Protein AF-A0A7C2K1Q5-F1 (afdb_monomer)

Solvent-accessible surface area (backbone atoms only — not comparable to full-atom values): 6311 Å² total; per-residue (Å²): 136,83,83,78,55,76,62,60,64,59,67,67,55,73,60,79,86,74,79,77,60,41,75,77,49,92,62,73,44,83,38,82,40,36,24,72,67,37,48,52,51,49,43,54,42,33,39,67,8,36,44,37,39,39,36,32,67,68,67,83,34,39,55,66,67,72,70,45,55,56,93,83,44,51,61,71,57,56,52,50,52,50,52,59,51,39,70,75,67,48,46,74,48,47,73,47,66,64,68,69,75,64,73,78,117

pLDDT: mean 80.88, std 21.2, range [31.98, 97.94]

Secondary structure (DSSP, 8-state):
-----HHHHHHTT-----PPPPSPPS-EEEEE--SHHHHHHHHHHHHTT-EEEEEESSSTTTHHHHTS-TTTS-HHHHHHHHHHHHTTT-EEEETTTHHHHSS--

InterPro domains:
  IPR036188 FAD/NAD(P)-binding domain superfamily [G3DSA:3.50.50.60] (23-100)
  IPR036188 FAD/NAD(P)-binding domain superfamily [SSF51905] (25-95)

Mean predicted aligned error: 9.99 Å

Sequence (105 aa):
MRLRSRTEKFVAQRAFYTPSVRKAKEKRVAIIGSGPAGLTAAYFLRVLGYRVTLFEQTFLGGMLKIGIPFYRLPRRVVDKEIEEILKLGIEVELKNAWRIWKTFW

Nearest PDB structures (foldseek):
  8oh5-assembly1_C  TM=8.801E-01  e=6.739E-08  Sporomusa ovata DSM 2662
  5jfc-assembly1_L  TM=9.593E-01  e=2.414E-07  Pyrococcus furiosus
  5jca-assembly1_L  TM=9.590E-01  e=5.779E-07  Pyrococcus furiosus
  4ylf-assembly1_B  TM=8.355E-01  e=9.698E-06  Thermotoga maritima MSB8
  3vtf-assembly1_A-2  TM=4.788E-01  e=7.846E-02  Pyrobaculum islandicum DSM 4184

Foldseek 3Di:
DDPPDPVVVVVVPPPPPQADAPAADPDAEEFEAQAPVRLVVLQVCLSPRHAYEYEYAADHHPCLPVPDDCVRPPVVVSVVVSVSSCVSPHHYDYNCPPVPVVPPD

Radius of gyration: 17.84 Å; Cα contacts (8 Å, |Δi|>4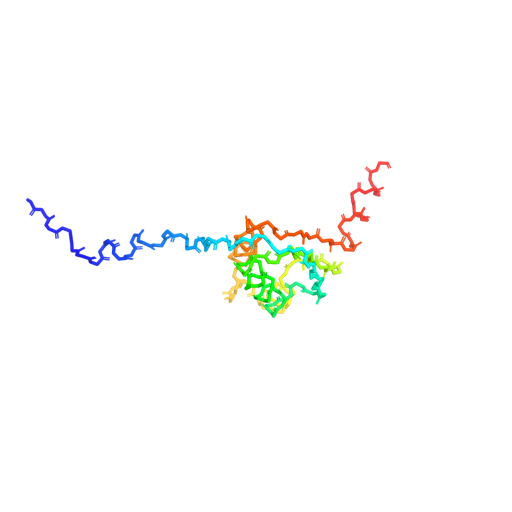): 129; chains: 1; bounding box: 44×49×50 Å

Structure (mmCIF, N/CA/C/O backbone):
data_AF-A0A7C2K1Q5-F1
#
_entry.id   AF-A0A7C2K1Q5-F1
#
loop_
_atom_site.group_PDB
_atom_site.id
_atom_site.type_symbol
_atom_site.label_atom_id
_atom_site.label_alt_id
_atom_site.label_comp_id
_atom_site.label_asym_id
_atom_site.label_entity_id
_atom_site.label_seq_id
_atom_site.pdbx_PDB_ins_code
_atom_site.Cartn_x
_atom_site.Cartn_y
_atom_site.Cartn_z
_atom_site.occupancy
_atom_site.B_iso_or_equiv
_atom_site.auth_seq_id
_atom_site.auth_comp_id
_atom_site.auth_asym_id
_atom_site.auth_atom_id
_atom_site.pdbx_PDB_model_num
ATOM 1 N N . MET A 1 1 ? -31.980 -15.252 -35.876 1.00 38.78 1 MET A N 1
ATOM 2 C CA . MET A 1 1 ? -31.954 -15.371 -34.400 1.00 38.78 1 MET A CA 1
ATOM 3 C C . MET A 1 1 ? -30.608 -15.974 -33.990 1.00 38.78 1 MET A C 1
ATOM 5 O O . MET A 1 1 ? -30.442 -17.182 -34.044 1.00 38.78 1 MET A O 1
ATOM 9 N N . ARG A 1 2 ? -29.585 -15.141 -33.735 1.00 42.16 2 ARG A N 1
ATOM 10 C CA . ARG A 1 2 ? -28.198 -15.592 -33.490 1.00 42.16 2 ARG A CA 1
ATOM 11 C C . ARG A 1 2 ? -28.007 -15.782 -31.984 1.00 42.16 2 ARG A C 1
ATOM 13 O O . ARG A 1 2 ? -27.973 -14.797 -31.251 1.00 42.16 2 ARG A O 1
ATOM 20 N N . LEU A 1 3 ? -27.943 -17.033 -31.531 1.00 47.88 3 LEU A N 1
ATOM 21 C CA . LEU A 1 3 ? -27.665 -17.388 -30.137 1.00 47.88 3 LEU A CA 1
ATOM 22 C C . LEU A 1 3 ? -26.241 -16.936 -29.787 1.00 47.88 3 LEU A C 1
ATOM 24 O O . LEU A 1 3 ? -25.267 -17.627 -30.074 1.00 47.88 3 LEU A O 1
ATOM 28 N N . ARG A 1 4 ? -26.118 -15.739 -29.205 1.00 43.44 4 ARG A N 1
ATOM 29 C CA . ARG A 1 4 ? -24.867 -15.256 -28.617 1.00 43.44 4 ARG A CA 1
ATOM 30 C C . ARG A 1 4 ? -24.490 -16.168 -27.455 1.00 43.44 4 ARG A C 1
ATOM 32 O O . ARG A 1 4 ? -25.203 -16.257 -26.454 1.00 43.44 4 ARG A O 1
ATOM 39 N N . SER A 1 5 ? -23.413 -16.917 -27.662 1.00 47.75 5 SER A N 1
ATOM 40 C CA . SER A 1 5 ? -22.904 -17.951 -26.767 1.00 47.75 5 SER A CA 1
ATOM 41 C C . SER A 1 5 ? -22.629 -17.417 -25.356 1.00 47.75 5 SER A C 1
ATOM 43 O O . SER A 1 5 ? -22.196 -16.280 -25.169 1.00 47.75 5 SER A O 1
ATOM 45 N N . ARG A 1 6 ? -22.859 -18.269 -24.350 1.00 52.16 6 ARG A N 1
ATOM 46 C CA . ARG A 1 6 ? -22.662 -18.028 -22.903 1.00 52.16 6 ARG A CA 1
ATOM 47 C C . ARG A 1 6 ? -21.265 -17.468 -22.560 1.00 52.16 6 ARG A C 1
ATOM 49 O O . ARG A 1 6 ? -21.101 -16.813 -21.537 1.00 52.16 6 ARG A O 1
ATOM 56 N N . THR A 1 7 ? -20.297 -17.673 -23.449 1.00 49.50 7 THR A N 1
ATOM 57 C CA . THR A 1 7 ? -18.921 -17.162 -23.431 1.00 49.50 7 THR A CA 1
ATOM 58 C C . THR A 1 7 ? -18.821 -15.641 -23.577 1.00 49.50 7 THR A C 1
ATOM 60 O O . THR A 1 7 ? -18.025 -15.031 -22.869 1.00 49.50 7 THR A O 1
ATOM 63 N N . GLU A 1 8 ? -19.660 -14.987 -24.389 1.00 47.84 8 GLU A N 1
ATOM 64 C CA . GLU A 1 8 ? -19.642 -13.514 -24.508 1.00 47.84 8 GLU A CA 1
ATOM 65 C C . GLU A 1 8 ? -20.097 -12.840 -23.205 1.00 47.84 8 GLU A C 1
ATOM 67 O O . GLU A 1 8 ? -19.567 -11.799 -22.821 1.00 47.84 8 GLU A O 1
ATOM 72 N N . LYS A 1 9 ? -21.014 -13.481 -22.464 1.00 43.62 9 LYS A N 1
ATOM 73 C CA . LYS A 1 9 ? -21.443 -13.024 -21.131 1.00 43.62 9 LYS A CA 1
ATOM 74 C C . LYS A 1 9 ? -20.359 -13.203 -20.061 1.00 43.62 9 LYS A C 1
ATOM 76 O O . LYS A 1 9 ? -20.357 -12.452 -19.095 1.00 43.62 9 LYS A O 1
ATOM 81 N N . PHE A 1 10 ? -19.437 -14.151 -20.240 1.00 45.41 10 PHE A N 1
ATOM 82 C CA . PHE A 1 10 ? -18.314 -14.376 -19.323 1.00 45.41 10 PHE A CA 1
ATOM 83 C C . PHE A 1 10 ? -17.182 -13.363 -19.550 1.00 45.41 10 PHE A C 1
ATOM 85 O O . PHE A 1 10 ? -16.612 -12.836 -18.601 1.00 45.41 10 PHE A O 1
ATOM 92 N N . VAL A 1 11 ? -16.898 -13.028 -20.812 1.00 51.59 11 VAL A N 1
ATOM 93 C CA . VAL A 1 11 ? -15.858 -12.050 -21.180 1.00 51.59 11 VAL A CA 1
ATOM 94 C C . VAL A 1 11 ? -16.314 -10.607 -20.914 1.00 51.59 11 VAL A C 1
ATOM 96 O O . VAL A 1 11 ? -15.502 -9.768 -20.526 1.00 51.59 11 VAL A O 1
ATOM 99 N N . ALA A 1 12 ? -17.616 -10.322 -21.030 1.00 45.03 12 ALA A N 1
ATOM 100 C CA . ALA A 1 12 ? -18.203 -9.025 -20.676 1.00 45.03 12 ALA A CA 1
ATOM 101 C C . ALA A 1 12 ? -18.311 -8.778 -19.154 1.00 45.03 12 ALA A C 1
ATOM 103 O O . ALA A 1 12 ? -18.532 -7.645 -18.738 1.00 45.03 12 ALA A O 1
ATOM 104 N N . GLN A 1 13 ? -18.104 -9.803 -18.317 1.00 46.56 13 GLN A N 1
ATOM 105 C CA . GLN A 1 13 ? -18.046 -9.694 -16.852 1.00 46.56 13 GLN A CA 1
ATOM 106 C C . GLN A 1 13 ? -16.662 -9.298 -16.316 1.00 46.56 13 GLN A C 1
ATOM 108 O O . GLN A 1 13 ? -16.359 -9.507 -15.147 1.00 46.56 13 GLN A O 1
ATOM 113 N N . ARG A 1 14 ? -15.837 -8.602 -17.104 1.00 46.97 14 ARG A N 1
ATOM 114 C CA . ARG A 1 14 ? -14.774 -7.747 -16.544 1.00 46.97 14 ARG A CA 1
ATOM 115 C C . ARG A 1 14 ? -15.362 -6.460 -15.938 1.00 46.97 14 ARG A C 1
ATOM 117 O O . ARG A 1 14 ? -14.805 -5.376 -16.075 1.00 46.97 14 ARG A O 1
ATOM 124 N N . ALA A 1 15 ? -16.519 -6.574 -15.287 1.00 50.91 15 ALA A N 1
ATOM 125 C CA . ALA A 1 15 ? -16.961 -5.584 -14.328 1.00 50.91 15 ALA A CA 1
ATOM 126 C C . ALA A 1 15 ? -15.966 -5.680 -13.172 1.00 50.91 15 ALA A C 1
ATOM 128 O O . ALA A 1 15 ? -15.882 -6.718 -12.519 1.00 50.91 15 ALA A O 1
ATOM 129 N N . PHE A 1 16 ? -15.141 -4.647 -13.011 1.00 56.25 16 PHE A N 1
ATOM 130 C CA . PHE A 1 16 ? -14.143 -4.552 -11.951 1.00 56.25 16 PHE A CA 1
ATOM 131 C C . PHE A 1 16 ? -14.777 -4.976 -10.622 1.00 56.25 16 PHE A C 1
ATOM 133 O O . PHE A 1 16 ? -15.764 -4.386 -10.181 1.00 56.25 16 PHE A O 1
ATOM 140 N N . TYR A 1 17 ? -14.270 -6.065 -10.038 1.00 65.19 17 TYR A N 1
ATOM 141 C CA . TYR A 1 17 ? -14.744 -6.554 -8.752 1.00 65.19 17 TYR A CA 1
ATOM 142 C C . TYR A 1 17 ? -14.288 -5.560 -7.687 1.00 65.19 17 TYR A C 1
ATOM 144 O O . TYR A 1 17 ? -13.161 -5.625 -7.205 1.00 65.19 17 TYR A O 1
ATOM 152 N N . THR A 1 18 ? -15.158 -4.614 -7.344 1.00 70.56 18 THR A N 1
ATOM 153 C CA . THR A 1 18 ? -14.941 -3.731 -6.201 1.00 70.56 18 THR A CA 1
ATOM 154 C C . THR A 1 18 ? -15.456 -4.456 -4.961 1.00 70.56 18 THR A C 1
ATOM 156 O O . THR A 1 18 ? -16.674 -4.584 -4.798 1.00 70.56 18 THR A O 1
ATOM 159 N N . PRO A 1 19 ? -14.579 -4.973 -4.085 1.00 82.12 19 PRO A N 1
ATOM 160 C CA . PRO A 1 19 ? -15.025 -5.657 -2.881 1.00 82.12 19 PRO A CA 1
ATOM 161 C C . PRO A 1 19 ? -15.808 -4.698 -1.980 1.00 82.12 19 PRO A C 1
ATOM 163 O O . PRO A 1 19 ? -15.428 -3.542 -1.783 1.00 82.12 19 PRO A O 1
ATOM 166 N N . SER A 1 20 ? -16.874 -5.200 -1.359 1.00 87.06 20 SER A N 1
ATOM 167 C CA . SER A 1 20 ? -17.541 -4.461 -0.293 1.00 87.06 20 SER A CA 1
ATOM 168 C C . SER A 1 20 ? -16.625 -4.394 0.92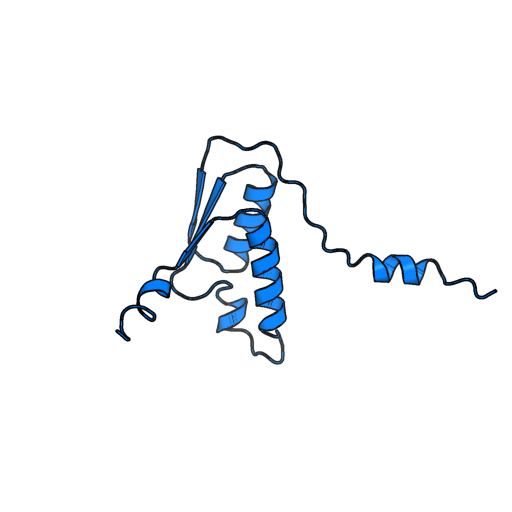9 1.00 87.06 20 SER A C 1
ATOM 170 O O . SER A 1 20 ? -16.245 -5.421 1.501 1.00 87.06 20 SER A O 1
ATOM 172 N N . VAL A 1 21 ? -16.298 -3.182 1.352 1.00 91.56 21 VAL A N 1
ATOM 173 C CA . VAL A 1 21 ? -15.592 -2.920 2.605 1.00 91.56 21 VAL A CA 1
ATOM 174 C C . VAL A 1 21 ? -16.467 -3.356 3.787 1.00 91.56 21 VAL A C 1
ATOM 176 O O . VAL A 1 21 ? -17.614 -2.926 3.910 1.00 91.56 21 VAL A O 1
ATOM 179 N N . ARG A 1 22 ? -15.929 -4.195 4.681 1.00 93.44 22 ARG A N 1
ATOM 180 C CA . ARG A 1 22 ? -16.608 -4.591 5.929 1.00 93.44 22 ARG A CA 1
ATOM 181 C C . ARG A 1 22 ? -16.785 -3.397 6.877 1.00 93.44 22 ARG A C 1
ATOM 183 O O . ARG A 1 22 ? -16.152 -2.357 6.712 1.00 93.44 22 ARG A O 1
ATOM 190 N N . LYS A 1 23 ? -17.612 -3.566 7.918 1.00 94.50 23 LYS A N 1
ATOM 191 C CA . LYS A 1 23 ? -17.847 -2.542 8.952 1.00 94.50 23 LYS A CA 1
ATOM 192 C C . LYS A 1 23 ? -16.527 -1.939 9.448 1.00 94.50 23 LYS A C 1
ATOM 194 O O . LYS A 1 2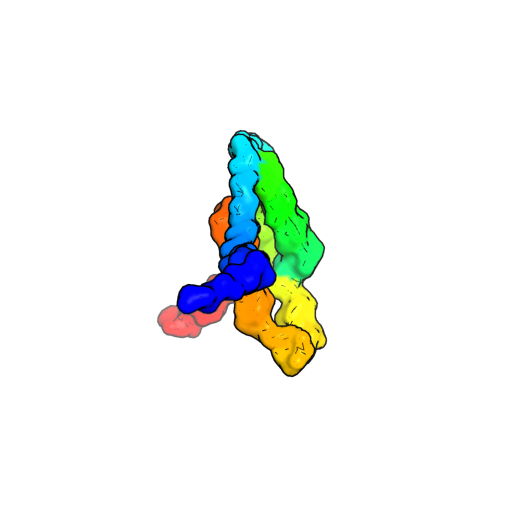3 ? -15.591 -2.671 9.776 1.00 94.50 23 LYS A O 1
ATOM 199 N N . ALA A 1 24 ? -16.482 -0.608 9.499 1.00 93.88 24 ALA A N 1
ATOM 200 C CA . ALA A 1 24 ? -15.297 0.130 9.904 1.00 93.88 24 ALA A CA 1
ATOM 201 C C . ALA A 1 24 ? -14.844 -0.272 11.314 1.00 93.88 24 ALA A C 1
ATOM 203 O O . ALA A 1 24 ? -15.652 -0.373 12.240 1.00 93.88 24 ALA A O 1
ATOM 204 N N . LYS A 1 25 ? -13.538 -0.478 11.465 1.00 94.75 25 LYS A N 1
ATOM 205 C CA . LYS A 1 25 ? -12.863 -0.701 12.743 1.00 94.75 25 LYS A CA 1
ATOM 206 C C . LYS A 1 25 ? -12.304 0.619 13.271 1.00 94.75 25 LYS A C 1
ATOM 208 O O . LYS A 1 25 ? -12.001 1.532 12.505 1.00 94.75 25 LYS A O 1
ATOM 213 N N . GLU A 1 26 ? -12.133 0.699 14.585 1.00 94.31 26 GLU A N 1
ATOM 214 C CA . GLU A 1 26 ? -11.563 1.882 15.248 1.00 94.31 26 GLU A CA 1
ATOM 215 C C . GLU A 1 26 ? -10.043 1.983 15.062 1.00 94.31 26 GLU A C 1
ATOM 217 O O . GLU A 1 26 ? -9.484 3.078 15.001 1.00 94.31 26 GLU A O 1
ATOM 222 N N . LYS A 1 27 ? -9.370 0.833 14.920 1.00 94.88 27 LYS A N 1
ATOM 223 C CA . LYS A 1 27 ? -7.916 0.759 14.742 1.00 94.88 27 LYS A CA 1
ATOM 224 C C . LYS A 1 27 ? -7.498 1.278 13.364 1.00 94.88 27 LYS A C 1
ATOM 226 O O . LYS A 1 27 ? -8.105 0.932 12.345 1.00 94.88 27 LYS A O 1
ATOM 231 N N . ARG A 1 28 ? -6.415 2.055 13.348 1.00 96.56 28 ARG A N 1
ATOM 232 C CA . ARG A 1 28 ? -5.769 2.592 12.144 1.00 96.56 28 ARG A CA 1
ATOM 233 C C . ARG A 1 28 ? -4.488 1.820 11.847 1.00 96.56 28 ARG A C 1
ATOM 235 O O . ARG A 1 28 ? -3.826 1.363 12.777 1.00 96.56 28 ARG A O 1
ATOM 242 N N . VAL A 1 29 ? -4.153 1.674 10.570 1.00 97.94 29 VAL A N 1
ATOM 243 C CA . VAL A 1 29 ? -2.935 0.998 10.112 1.00 97.94 29 VAL A CA 1
ATOM 244 C C . VAL A 1 29 ? -2.159 1.922 9.183 1.00 97.94 29 VAL A C 1
ATOM 246 O O . VAL A 1 29 ? -2.702 2.405 8.192 1.00 97.94 29 VAL A O 1
ATOM 249 N N . ALA A 1 30 ? -0.884 2.130 9.498 1.00 97.50 30 ALA A N 1
ATOM 250 C CA . ALA A 1 30 ? 0.067 2.794 8.620 1.00 97.50 30 ALA A CA 1
ATOM 251 C C . ALA A 1 30 ? 0.855 1.741 7.833 1.00 97.50 30 ALA A C 1
ATOM 253 O O . ALA A 1 30 ? 1.328 0.760 8.409 1.00 97.50 30 ALA A O 1
ATOM 254 N N . ILE A 1 31 ? 1.006 1.946 6.527 1.00 97.62 31 ILE A N 1
ATOM 255 C CA . ILE A 1 31 ? 1.810 1.088 5.652 1.00 97.62 31 ILE A CA 1
ATOM 256 C C . ILE A 1 31 ? 2.901 1.943 5.024 1.00 97.62 31 ILE A C 1
ATOM 258 O O . ILE A 1 31 ? 2.604 2.962 4.407 1.00 97.62 31 ILE A O 1
ATOM 262 N N . ILE A 1 32 ? 4.156 1.520 5.172 1.00 96.38 32 ILE A N 1
ATOM 263 C CA . ILE A 1 32 ? 5.311 2.208 4.594 1.00 96.38 32 ILE A CA 1
ATOM 264 C C . ILE A 1 32 ? 5.698 1.514 3.287 1.00 96.38 32 ILE A C 1
ATOM 266 O O . ILE A 1 32 ? 6.080 0.345 3.285 1.00 96.38 32 ILE A O 1
ATOM 270 N N . GLY A 1 33 ? 5.611 2.251 2.184 1.00 94.94 33 GLY A N 1
ATOM 271 C CA . GLY A 1 33 ? 5.910 1.789 0.835 1.00 94.94 33 GLY A CA 1
ATOM 272 C C . GLY A 1 33 ? 4.664 1.386 0.044 1.00 94.94 33 GLY A C 1
ATOM 273 O O . GLY A 1 33 ? 3.804 0.638 0.502 1.00 94.94 33 GLY A O 1
ATOM 274 N N . SER A 1 34 ? 4.610 1.846 -1.201 1.00 95.56 34 SER A N 1
ATOM 275 C CA . SER A 1 34 ? 3.524 1.627 -2.166 1.00 95.56 34 SER A CA 1
ATOM 276 C C . SER A 1 34 ? 3.861 0.596 -3.248 1.00 95.56 34 SER A C 1
ATOM 278 O O . SER A 1 34 ? 3.278 0.595 -4.332 1.00 95.56 34 SER A O 1
ATOM 280 N N . GLY A 1 35 ? 4.841 -0.268 -2.987 1.00 94.88 35 GLY A N 1
ATOM 281 C CA . GLY A 1 35 ? 5.155 -1.390 -3.865 1.00 94.88 35 GLY A CA 1
ATOM 282 C C . GLY A 1 35 ? 4.029 -2.435 -3.904 1.00 94.88 35 GLY A C 1
ATOM 283 O O . GLY A 1 35 ? 3.013 -2.292 -3.219 1.00 94.88 35 GLY A O 1
ATOM 284 N N . PRO A 1 36 ? 4.219 -3.541 -4.643 1.00 95.56 36 PRO A N 1
ATOM 285 C CA . PRO A 1 36 ? 3.205 -4.590 -4.772 1.00 95.56 36 PRO A CA 1
ATOM 286 C C . PRO A 1 36 ? 2.752 -5.141 -3.412 1.00 95.56 36 PRO A C 1
ATOM 288 O O . PRO A 1 36 ? 1.556 -5.308 -3.182 1.00 95.56 36 PRO A O 1
ATOM 291 N N . ALA A 1 37 ? 3.685 -5.347 -2.478 1.00 96.75 37 ALA A N 1
ATOM 292 C CA . ALA A 1 37 ? 3.368 -5.819 -1.131 1.00 96.75 37 ALA A CA 1
ATOM 293 C C . ALA A 1 37 ? 2.529 -4.807 -0.330 1.00 96.75 37 ALA A C 1
ATOM 295 O O . ALA A 1 37 ? 1.519 -5.182 0.264 1.00 96.75 37 ALA A O 1
ATOM 296 N N . GLY A 1 38 ? 2.911 -3.525 -0.347 1.00 97.06 38 GLY A N 1
ATOM 297 C CA . GLY A 1 38 ? 2.216 -2.470 0.394 1.00 97.06 38 GLY A CA 1
ATOM 298 C C . GLY A 1 38 ? 0.795 -2.232 -0.113 1.00 97.06 38 GLY A C 1
ATOM 299 O O . GLY A 1 38 ? -0.141 -2.193 0.681 1.00 97.06 38 GLY A O 1
ATOM 300 N N . LEU A 1 39 ? 0.613 -2.174 -1.435 1.00 96.81 39 LEU A N 1
ATOM 301 C CA . LEU A 1 39 ? -0.706 -2.037 -2.063 1.00 96.81 39 LEU A CA 1
ATOM 302 C C . LEU A 1 39 ? -1.607 -3.245 -1.781 1.00 96.81 39 LEU A C 1
ATOM 304 O O . LEU A 1 39 ? -2.779 -3.074 -1.452 1.00 96.81 39 LEU A O 1
ATOM 308 N N . THR A 1 40 ? -1.052 -4.460 -1.834 1.00 96.88 40 THR A N 1
ATOM 309 C CA . THR A 1 40 ? -1.794 -5.692 -1.524 1.00 96.88 40 THR A CA 1
ATOM 310 C C . THR A 1 40 ? -2.238 -5.720 -0.062 1.00 96.88 40 THR A C 1
ATOM 312 O O . THR A 1 40 ? -3.400 -5.999 0.237 1.00 96.88 40 THR A O 1
ATOM 315 N N . ALA A 1 41 ? -1.339 -5.382 0.866 1.00 97.75 41 ALA A N 1
ATOM 316 C CA . ALA A 1 41 ? -1.671 -5.289 2.284 1.00 97.75 41 ALA A CA 1
ATOM 317 C C . ALA A 1 41 ? -2.745 -4.219 2.539 1.00 97.75 41 ALA A C 1
ATOM 319 O O . ALA A 1 41 ? -3.713 -4.478 3.258 1.00 97.75 41 ALA A O 1
ATOM 320 N N . ALA A 1 42 ? -2.614 -3.048 1.908 1.00 97.44 42 ALA A N 1
ATOM 321 C CA . ALA A 1 42 ? -3.569 -1.955 2.027 1.00 97.44 42 ALA A CA 1
ATOM 322 C C . ALA A 1 42 ? -4.964 -2.365 1.541 1.00 97.44 42 ALA A C 1
ATOM 324 O O . ALA A 1 42 ? -5.945 -2.146 2.251 1.00 97.44 42 ALA A O 1
ATOM 3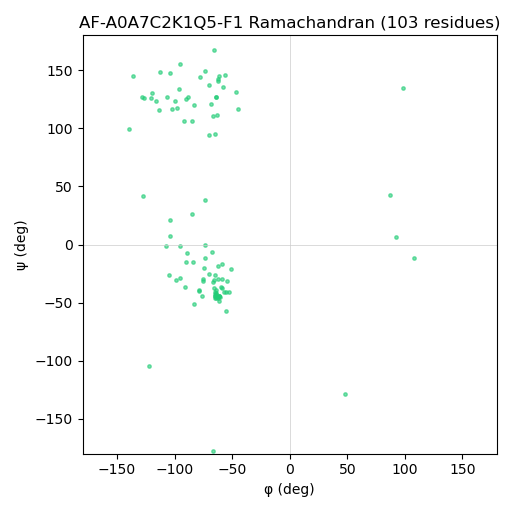25 N N . TYR A 1 43 ? -5.040 -3.034 0.387 1.00 96.69 43 TYR A N 1
ATOM 326 C CA . TYR A 1 43 ? -6.274 -3.583 -0.167 1.00 96.69 43 TYR A CA 1
ATOM 327 C C . TYR A 1 43 ? -6.972 -4.519 0.827 1.00 96.69 43 TYR A C 1
ATOM 329 O O . TYR A 1 43 ? -8.112 -4.266 1.222 1.00 96.69 43 TYR A O 1
ATOM 337 N N . PHE A 1 44 ? -6.292 -5.569 1.300 1.00 96.94 44 PHE A N 1
ATOM 338 C CA . PHE A 1 44 ? -6.924 -6.554 2.182 1.00 96.94 44 PHE A CA 1
ATOM 339 C C . PHE A 1 44 ? -7.335 -5.955 3.528 1.00 96.94 44 PHE A C 1
ATOM 341 O O . PHE A 1 44 ? -8.440 -6.211 4.008 1.00 96.94 44 PHE A O 1
ATOM 348 N N . LEU A 1 45 ? -6.489 -5.120 4.132 1.00 97.00 45 LEU A N 1
ATOM 349 C CA . LEU A 1 45 ? -6.821 -4.453 5.390 1.00 97.00 45 LEU A CA 1
ATOM 350 C C . LEU A 1 45 ? -8.010 -3.506 5.226 1.00 97.00 45 LEU A C 1
ATOM 352 O O . LEU A 1 45 ? -8.899 -3.480 6.084 1.00 97.00 45 LEU A O 1
ATOM 356 N N . ARG A 1 46 ? -8.081 -2.785 4.105 1.00 96.56 46 ARG A N 1
ATOM 357 C CA . ARG A 1 46 ? -9.210 -1.906 3.811 1.00 96.56 46 ARG A CA 1
ATOM 358 C C . ARG A 1 46 ? -10.503 -2.695 3.627 1.00 96.56 46 ARG A C 1
ATOM 360 O O . ARG A 1 46 ? -11.509 -2.335 4.237 1.00 96.56 46 ARG A O 1
ATOM 367 N N . VAL A 1 47 ? -10.468 -3.804 2.884 1.00 95.62 47 VAL A N 1
ATOM 368 C CA . VAL A 1 47 ? -11.607 -4.730 2.723 1.00 95.62 47 VAL A CA 1
ATOM 369 C C . VAL A 1 47 ? -12.071 -5.288 4.072 1.00 95.62 47 VAL A C 1
ATOM 371 O O . VAL A 1 47 ? -13.271 -5.399 4.320 1.00 95.62 47 VAL A O 1
ATOM 374 N N . LEU A 1 48 ? -11.145 -5.570 4.991 1.00 96.31 48 LEU A N 1
ATOM 375 C CA . LEU A 1 48 ? -11.446 -6.022 6.354 1.00 96.31 48 LEU A CA 1
ATOM 376 C C . LEU A 1 48 ? -11.991 -4.920 7.285 1.00 96.31 48 LEU A C 1
ATOM 378 O O . LEU A 1 48 ? -12.292 -5.216 8.447 1.00 96.31 48 LEU A O 1
ATOM 382 N N . GLY A 1 49 ? -12.135 -3.685 6.796 1.00 96.69 49 GLY A N 1
ATOM 383 C CA . GLY A 1 49 ? -12.730 -2.559 7.517 1.00 96.69 49 GLY A CA 1
ATOM 384 C C . GLY A 1 49 ? -11.734 -1.690 8.288 1.00 96.69 49 GLY A C 1
ATOM 385 O O . GLY A 1 49 ? -12.161 -0.796 9.016 1.00 96.69 49 GLY A O 1
ATOM 386 N N . TYR A 1 50 ? -10.422 -1.914 8.165 1.00 97.81 50 TYR A N 1
ATOM 387 C CA . TYR A 1 50 ? -9.429 -1.034 8.789 1.00 97.81 50 TYR A CA 1
ATOM 388 C C . TYR A 1 50 ? -9.327 0.301 8.047 1.00 97.81 50 TYR A C 1
ATOM 390 O O . TYR A 1 50 ? -9.507 0.365 6.828 1.00 97.81 50 TYR A O 1
ATOM 398 N N . ARG A 1 51 ? -9.007 1.364 8.791 1.00 97.25 51 ARG A N 1
ATOM 399 C CA . ARG A 1 51 ? -8.591 2.650 8.217 1.00 97.25 51 ARG A CA 1
ATOM 400 C C . ARG A 1 51 ? -7.104 2.565 7.908 1.00 97.25 51 ARG A C 1
ATOM 402 O O . ARG A 1 51 ? -6.320 2.295 8.817 1.00 97.25 51 ARG A O 1
ATOM 409 N N . VAL A 1 52 ? -6.743 2.737 6.643 1.00 97.88 52 VAL A N 1
ATOM 410 C CA . VAL A 1 52 ? -5.375 2.527 6.163 1.00 97.88 52 VAL A CA 1
ATOM 411 C C . VAL A 1 52 ? -4.836 3.828 5.589 1.00 97.88 52 VAL A C 1
ATOM 413 O O . VAL A 1 52 ? -5.487 4.426 4.732 1.00 97.88 52 VAL A O 1
ATOM 416 N N . THR A 1 53 ? -3.637 4.202 6.027 1.00 97.31 53 THR A N 1
ATOM 417 C CA . THR A 1 53 ? -2.853 5.300 5.457 1.00 97.31 53 THR A CA 1
ATOM 418 C C . THR A 1 53 ? -1.564 4.723 4.874 1.00 97.31 53 THR A C 1
ATOM 420 O O . THR A 1 53 ? -0.807 4.029 5.559 1.00 97.31 53 THR A O 1
ATOM 423 N N . LEU A 1 54 ? -1.339 4.966 3.588 1.00 96.50 54 LEU A N 1
ATOM 424 C CA . LEU A 1 54 ? -0.183 4.507 2.832 1.00 96.50 54 LEU A CA 1
ATOM 425 C C . LEU A 1 54 ? 0.831 5.650 2.719 1.00 96.50 54 LEU A C 1
ATOM 427 O O . LEU A 1 54 ? 0.508 6.714 2.200 1.00 96.50 54 LEU A O 1
ATOM 431 N N . PHE A 1 55 ? 2.060 5.421 3.162 1.00 95.62 55 PHE A N 1
ATOM 432 C CA . PHE A 1 55 ? 3.145 6.396 3.103 1.00 95.62 55 PHE A CA 1
ATOM 433 C C . PHE A 1 55 ? 4.142 5.993 2.025 1.00 95.62 55 PHE A C 1
ATOM 435 O O . PHE A 1 55 ? 4.661 4.877 2.037 1.00 95.62 55 PHE A O 1
ATOM 442 N N . GLU A 1 56 ? 4.452 6.900 1.107 1.00 93.44 56 GLU A N 1
ATOM 443 C CA . GLU A 1 56 ? 5.410 6.658 0.029 1.00 93.44 56 GLU A CA 1
ATOM 444 C C . GLU A 1 56 ? 6.347 7.858 -0.151 1.00 93.44 56 GLU A C 1
ATOM 446 O O . GLU A 1 56 ? 5.973 9.017 0.035 1.00 93.44 56 GLU A O 1
ATOM 451 N N . GLN A 1 57 ? 7.604 7.588 -0.502 1.00 89.50 57 GLN A N 1
ATOM 452 C CA . GLN A 1 57 ? 8.610 8.631 -0.659 1.00 89.50 57 GLN A CA 1
ATOM 453 C C . GLN A 1 57 ? 8.469 9.361 -1.996 1.00 89.50 57 GLN A C 1
ATOM 455 O O . GLN A 1 57 ? 8.668 10.576 -2.055 1.00 89.50 57 GLN A O 1
ATOM 460 N N . THR A 1 58 ? 8.168 8.628 -3.068 1.00 85.56 58 THR A N 1
ATOM 461 C CA . THR A 1 58 ? 8.144 9.163 -4.436 1.00 85.56 58 THR A CA 1
ATOM 462 C C . THR A 1 58 ? 6.778 8.972 -5.092 1.00 85.56 58 THR A C 1
ATOM 464 O O . THR A 1 58 ? 5.847 9.711 -4.782 1.00 85.56 58 THR A O 1
ATOM 467 N N . PHE A 1 59 ? 6.649 8.010 -6.002 1.00 88.31 59 PHE A N 1
ATOM 468 C CA . PHE A 1 59 ? 5.429 7.695 -6.729 1.00 88.31 59 PHE A CA 1
ATOM 469 C C . PHE A 1 59 ? 4.890 6.325 -6.334 1.00 88.31 59 PHE A C 1
ATOM 471 O O . PHE A 1 59 ? 5.645 5.397 -6.045 1.00 88.31 59 PHE A O 1
ATOM 478 N N . LEU A 1 60 ? 3.564 6.202 -6.381 1.00 91.81 60 LEU A N 1
ATOM 479 C CA . LEU A 1 60 ? 2.880 4.956 -6.063 1.00 91.81 60 LEU A CA 1
ATOM 480 C C . LEU A 1 60 ? 3.262 3.834 -7.026 1.00 91.81 60 LEU A C 1
ATOM 482 O O . LEU A 1 60 ? 3.385 4.088 -8.220 1.00 91.81 60 LEU A O 1
ATOM 486 N N . GLY A 1 61 ? 3.402 2.605 -6.531 1.00 91.31 61 GLY A N 1
ATOM 487 C CA . GLY A 1 61 ? 3.665 1.405 -7.334 1.0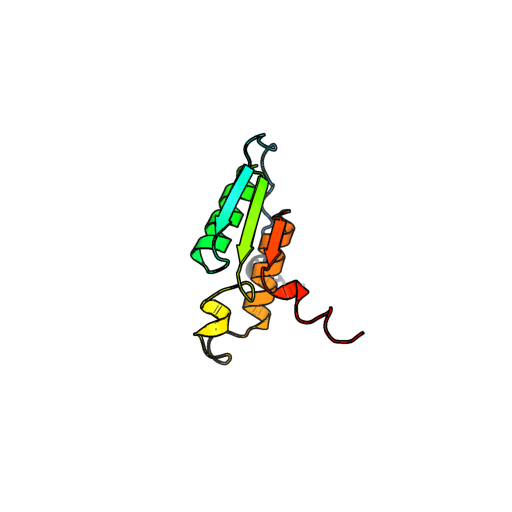0 91.31 61 GLY A CA 1
ATOM 488 C C . GLY A 1 61 ? 5.082 0.843 -7.199 1.00 91.31 61 GLY A C 1
ATOM 489 O O . GLY A 1 61 ? 5.336 -0.281 -7.637 1.00 91.31 61 GLY A O 1
ATOM 490 N N . GLY A 1 62 ? 6.012 1.581 -6.583 1.00 91.62 62 GLY A N 1
ATOM 491 C CA . GLY A 1 62 ? 7.385 1.126 -6.335 1.00 91.62 62 GLY A CA 1
ATOM 492 C C . GLY A 1 62 ? 8.057 0.514 -7.574 1.00 91.62 62 GLY A C 1
ATOM 493 O O . GLY A 1 62 ? 8.035 1.087 -8.667 1.00 91.62 62 GLY A O 1
ATOM 494 N N . MET A 1 63 ? 8.622 -0.692 -7.432 1.00 90.25 63 MET A N 1
ATOM 495 C CA . MET A 1 63 ? 9.334 -1.369 -8.527 1.00 90.25 63 MET A CA 1
ATOM 496 C C . MET A 1 63 ? 8.475 -1.710 -9.749 1.00 90.25 63 MET A C 1
ATOM 498 O O . MET A 1 63 ? 9.037 -1.861 -10.834 1.00 90.25 63 MET A O 1
ATOM 502 N 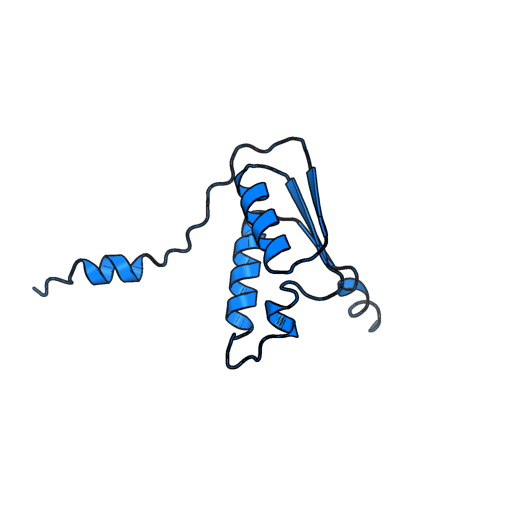N . LEU A 1 64 ? 7.141 -1.745 -9.628 1.00 89.81 64 LEU A N 1
ATOM 503 C CA . LEU A 1 64 ? 6.255 -1.930 -10.785 1.00 89.81 64 LEU A CA 1
ATOM 504 C C . LEU A 1 64 ? 6.392 -0.785 -11.796 1.00 89.81 64 LEU A C 1
ATOM 506 O O . LEU A 1 64 ? 6.219 -0.998 -12.992 1.00 89.81 64 LEU A O 1
ATOM 510 N N . LYS A 1 65 ? 6.729 0.422 -11.327 1.00 86.69 65 LYS A N 1
ATOM 511 C CA . LYS A 1 65 ? 6.921 1.607 -12.175 1.00 86.69 65 LYS A CA 1
ATOM 512 C C . LYS A 1 65 ? 8.388 1.987 -12.373 1.00 86.69 65 LYS A C 1
ATOM 514 O O . LYS A 1 65 ? 8.697 2.613 -13.386 1.00 86.69 65 LYS A O 1
ATOM 519 N N . ILE A 1 66 ? 9.270 1.635 -11.429 1.00 86.94 66 ILE A N 1
ATOM 520 C CA . ILE A 1 66 ? 10.710 1.945 -11.501 1.00 86.94 66 ILE A CA 1
ATOM 521 C C . ILE A 1 66 ? 11.463 0.915 -12.349 1.00 86.94 66 ILE A C 1
ATOM 523 O O . ILE A 1 66 ? 12.227 1.291 -13.231 1.00 86.94 66 ILE A O 1
ATOM 527 N N . GLY A 1 67 ? 11.286 -0.377 -12.058 1.00 87.00 67 GLY A N 1
ATOM 528 C CA . GLY A 1 67 ? 12.193 -1.422 -12.538 1.00 87.00 67 GLY A CA 1
ATOM 529 C C . GLY A 1 67 ? 11.741 -2.123 -13.817 1.00 87.00 67 GLY A C 1
ATOM 530 O O . GLY A 1 67 ? 12.576 -2.594 -14.586 1.00 87.00 67 GLY A O 1
ATOM 531 N N . ILE A 1 68 ? 10.430 -2.210 -14.062 1.00 89.44 68 ILE A N 1
ATOM 532 C CA . ILE A 1 68 ? 9.893 -2.972 -15.196 1.00 89.44 68 ILE A CA 1
ATOM 533 C C . ILE A 1 68 ? 9.780 -2.065 -16.433 1.00 89.44 68 ILE A C 1
ATOM 535 O O . ILE A 1 68 ? 9.120 -1.025 -16.374 1.00 89.44 68 ILE A O 1
ATOM 539 N N . PRO A 1 69 ? 10.379 -2.439 -17.579 1.00 90.50 69 PRO A N 1
ATOM 540 C CA . PRO A 1 69 ? 10.268 -1.649 -18.800 1.00 90.50 69 PRO A CA 1
ATOM 541 C C . PRO A 1 69 ? 8.823 -1.517 -19.299 1.00 90.50 69 PRO A C 1
ATOM 543 O O . PRO A 1 69 ? 8.047 -2.473 -19.250 1.00 90.50 69 PRO A O 1
ATOM 546 N N . PHE A 1 70 ? 8.485 -0.359 -19.873 1.00 88.06 70 PHE A N 1
ATOM 547 C CA . PHE A 1 70 ? 7.117 -0.010 -20.290 1.00 88.06 70 PHE A CA 1
ATOM 548 C C . PHE A 1 70 ? 6.496 -0.976 -21.313 1.00 88.06 70 PHE A C 1
ATOM 550 O O . PHE A 1 70 ? 5.280 -1.148 -21.333 1.00 88.06 70 PHE A O 1
ATOM 557 N N . TYR A 1 71 ? 7.318 -1.608 -22.156 1.00 90.00 71 TYR A N 1
ATOM 558 C CA . TYR A 1 71 ? 6.861 -2.586 -23.145 1.00 90.00 71 TYR A CA 1
ATOM 559 C C . TYR A 1 71 ? 6.486 -3.936 -22.513 1.00 90.00 71 TYR A C 1
ATOM 561 O O . TYR A 1 71 ? 5.735 -4.696 -23.115 1.00 90.00 71 TYR A O 1
ATOM 569 N N . ARG A 1 72 ? 6.981 -4.235 -21.300 1.00 93.62 72 ARG A N 1
ATOM 570 C CA . ARG A 1 72 ? 6.582 -5.412 -20.507 1.00 93.62 72 ARG A CA 1
ATOM 571 C C . ARG A 1 72 ? 5.416 -5.108 -19.580 1.00 93.62 72 ARG A C 1
ATOM 573 O O . ARG A 1 72 ? 4.559 -5.961 -19.388 1.00 93.62 72 ARG A O 1
ATOM 580 N N . LEU A 1 73 ? 5.385 -3.902 -19.016 1.00 91.88 73 LEU A N 1
ATOM 581 C CA . LEU A 1 73 ? 4.324 -3.468 -18.118 1.00 91.88 73 LEU A CA 1
ATOM 582 C C . LEU A 1 73 ? 3.952 -2.007 -18.408 1.00 91.88 73 LEU A C 1
ATOM 584 O O . LEU A 1 73 ? 4.649 -1.086 -17.969 1.00 91.88 73 LEU A O 1
ATOM 588 N N . PRO A 1 74 ? 2.861 -1.764 -19.156 1.00 92.81 74 PRO A N 1
ATOM 589 C CA . PRO A 1 74 ? 2.439 -0.409 -19.478 1.00 92.81 74 PRO A CA 1
ATOM 590 C C . PRO A 1 74 ? 2.041 0.360 -18.215 1.00 92.81 74 PRO A C 1
ATOM 592 O O . PRO A 1 74 ? 1.158 -0.074 -17.475 1.00 92.81 74 PRO A O 1
ATOM 595 N N . ARG A 1 75 ? 2.628 1.547 -18.007 1.00 89.44 75 ARG A N 1
ATOM 596 C CA . ARG A 1 75 ? 2.398 2.381 -16.806 1.00 89.44 75 ARG A CA 1
ATOM 597 C C . ARG A 1 75 ? 0.919 2.651 -16.539 1.00 89.44 75 ARG A C 1
ATOM 599 O O . ARG A 1 75 ? 0.471 2.474 -15.418 1.00 89.44 75 ARG A O 1
ATOM 606 N N . ARG A 1 76 ? 0.150 2.924 -17.600 1.00 90.75 76 ARG A N 1
ATOM 607 C CA . ARG A 1 76 ? -1.306 3.139 -17.540 1.00 90.75 76 ARG A CA 1
ATOM 608 C C . ARG A 1 76 ? -2.085 2.004 -16.867 1.00 90.75 76 ARG A C 1
ATOM 610 O O . ARG A 1 76 ? -3.132 2.253 -16.288 1.00 90.75 76 ARG A O 1
ATOM 617 N N . VAL A 1 77 ? -1.612 0.760 -16.984 1.00 91.56 77 VAL A N 1
ATOM 618 C CA . VAL A 1 77 ? -2.273 -0.401 -16.370 1.00 91.56 77 VAL A CA 1
ATOM 619 C C . VAL A 1 77 ? -1.985 -0.415 -14.874 1.00 91.56 77 VAL A C 1
ATOM 621 O O . VAL A 1 77 ? -2.904 -0.589 -14.086 1.00 91.56 77 VAL A O 1
ATOM 624 N N . VAL A 1 78 ? -0.731 -0.161 -14.491 1.00 92.06 78 VAL A N 1
ATOM 625 C CA . VAL A 1 78 ? -0.331 -0.054 -13.081 1.00 92.06 78 VAL A CA 1
ATOM 626 C C . VAL A 1 78 ? -1.049 1.110 -12.401 1.00 92.06 78 VAL A C 1
ATOM 628 O O . VAL A 1 78 ? -1.583 0.941 -11.313 1.00 92.06 78 VAL A O 1
ATOM 631 N N . ASP A 1 79 ? -1.099 2.271 -13.054 1.00 92.75 79 ASP A N 1
ATOM 632 C CA . ASP A 1 79 ? -1.766 3.462 -12.525 1.00 92.75 79 ASP A CA 1
ATOM 633 C C . ASP A 1 79 ? -3.261 3.212 -12.310 1.00 92.75 79 ASP A C 1
ATOM 635 O O . ASP A 1 79 ? -3.781 3.501 -11.235 1.00 92.75 79 ASP A O 1
ATOM 639 N N . LYS A 1 80 ? -3.928 2.572 -13.278 1.00 92.56 80 LYS A N 1
ATOM 640 C CA . LYS A 1 80 ? -5.337 2.195 -13.152 1.00 92.56 80 LYS A CA 1
ATOM 641 C C . LYS A 1 80 ? -5.587 1.228 -11.988 1.00 92.56 80 LYS A C 1
ATOM 643 O O . LYS A 1 80 ? -6.535 1.427 -11.236 1.00 92.56 80 LYS A O 1
ATOM 648 N N . GLU A 1 81 ? -4.741 0.213 -11.820 1.00 91.69 81 GLU A N 1
ATOM 649 C CA . GLU A 1 81 ? -4.868 -0.749 -10.717 1.00 91.69 81 GLU A CA 1
ATOM 650 C C . GLU A 1 81 ? -4.678 -0.065 -9.354 1.00 91.69 81 GLU A C 1
ATOM 652 O O . GLU A 1 81 ? -5.436 -0.293 -8.412 1.00 91.69 81 GLU A O 1
ATOM 657 N N . ILE A 1 82 ? -3.691 0.832 -9.253 1.00 94.38 82 ILE A N 1
ATOM 658 C CA . ILE A 1 82 ? -3.459 1.628 -8.045 1.00 94.38 82 ILE A CA 1
ATOM 659 C C . ILE A 1 82 ? -4.685 2.496 -7.746 1.00 94.38 82 ILE A C 1
ATOM 661 O O . ILE A 1 82 ? -5.165 2.491 -6.616 1.00 94.38 82 ILE A O 1
ATOM 665 N N . GLU A 1 83 ? -5.221 3.211 -8.736 1.00 93.50 83 GLU A N 1
ATOM 666 C CA . GLU A 1 83 ? -6.425 4.032 -8.572 1.00 93.50 83 GLU A CA 1
ATOM 667 C C . GLU A 1 83 ? -7.624 3.216 -8.078 1.00 93.50 83 GLU A C 1
ATOM 669 O O . GLU A 1 83 ? -8.374 3.676 -7.217 1.00 93.50 83 GLU A O 1
ATOM 674 N N . GLU A 1 84 ? -7.815 2.003 -8.592 1.00 91.75 84 GLU A N 1
ATOM 675 C CA . GLU A 1 84 ? -8.890 1.107 -8.162 1.00 91.75 84 GLU A CA 1
ATOM 676 C C . GLU A 1 84 ? -8.729 0.656 -6.709 1.00 91.75 84 GLU A C 1
ATOM 678 O O . GLU A 1 84 ? -9.700 0.683 -5.950 1.00 91.75 84 GLU A O 1
ATOM 683 N N . ILE A 1 85 ? -7.504 0.345 -6.280 1.00 93.31 85 ILE A N 1
ATOM 684 C CA . ILE A 1 85 ? -7.207 0.050 -4.874 1.00 93.31 85 ILE A CA 1
ATOM 685 C C . ILE A 1 85 ? -7.503 1.274 -3.996 1.00 93.31 85 ILE A C 1
ATOM 687 O O . ILE A 1 85 ? -8.167 1.152 -2.964 1.00 93.31 85 ILE A O 1
ATOM 691 N N . LEU A 1 86 ? -7.072 2.471 -4.406 1.00 93.56 86 LEU A N 1
ATOM 692 C CA . LEU A 1 86 ? -7.274 3.700 -3.633 1.00 93.56 86 LEU A CA 1
ATOM 693 C C . LEU A 1 86 ? -8.747 4.109 -3.514 1.00 93.56 86 LEU A C 1
ATOM 695 O O . LEU A 1 86 ? -9.143 4.639 -2.473 1.00 93.56 86 LEU A O 1
ATOM 699 N N . LYS A 1 87 ? -9.58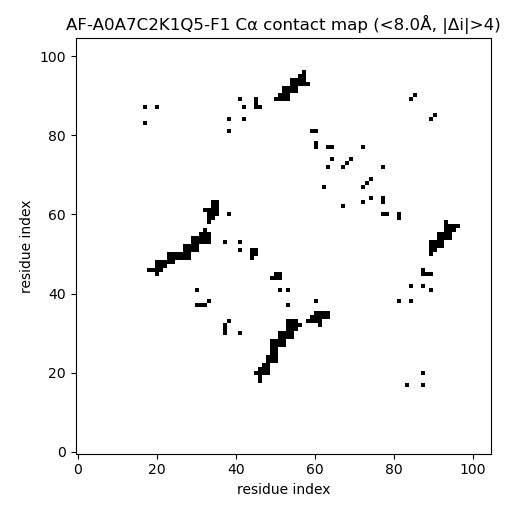5 3.795 -4.514 1.00 93.94 87 LYS A N 1
ATOM 700 C CA . LYS A 1 87 ? -11.046 4.014 -4.472 1.00 93.9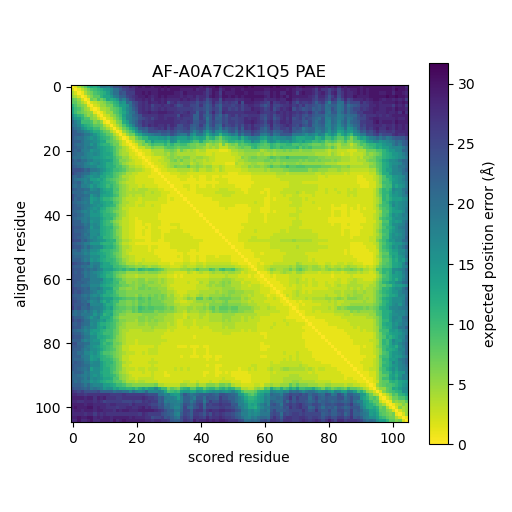4 87 LYS A CA 1
ATOM 701 C C . LYS A 1 87 ? -11.742 3.290 -3.322 1.00 93.94 87 LYS A C 1
ATOM 703 O O . LYS A 1 87 ? -12.850 3.672 -2.956 1.00 93.94 87 LYS A O 1
ATOM 708 N N . LEU A 1 88 ? -11.097 2.306 -2.693 1.00 92.62 88 LEU A N 1
ATOM 709 C CA . LEU A 1 88 ? -11.602 1.705 -1.459 1.00 92.62 88 LEU A CA 1
ATOM 710 C C . LEU A 1 88 ? -11.575 2.683 -0.269 1.00 92.62 88 LEU A C 1
ATOM 712 O O . LEU A 1 88 ? -12.110 2.361 0.790 1.00 92.62 88 LEU A O 1
ATOM 716 N N . GLY A 1 89 ? -10.996 3.877 -0.413 1.00 92.94 89 GLY A N 1
ATOM 717 C CA . GLY A 1 89 ? -10.861 4.881 0.641 1.00 92.94 89 GLY A CA 1
ATOM 718 C C . GLY A 1 89 ? -9.599 4.663 1.469 1.00 92.94 89 GLY A C 1
ATOM 719 O O . GLY A 1 89 ? -9.666 4.674 2.696 1.00 92.94 89 GLY A O 1
ATOM 720 N N . ILE A 1 90 ? -8.487 4.356 0.799 1.00 95.81 90 ILE A N 1
ATOM 721 C CA . ILE A 1 90 ? -7.151 4.305 1.402 1.00 95.81 90 ILE A CA 1
ATOM 722 C C . ILE A 1 90 ? -6.559 5.710 1.298 1.00 95.81 90 ILE A C 1
ATOM 724 O O . ILE A 1 90 ? -6.522 6.286 0.211 1.00 95.81 90 ILE A O 1
ATOM 728 N N . GLU A 1 91 ? -6.109 6.261 2.419 1.00 95.31 91 GLU A N 1
ATOM 729 C CA . GLU A 1 91 ? -5.435 7.560 2.445 1.00 95.31 91 GLU A CA 1
ATOM 730 C C . GLU A 1 91 ? -3.987 7.395 1.980 1.00 95.31 91 GLU A C 1
ATOM 732 O O . GLU A 1 91 ? -3.350 6.381 2.270 1.00 95.31 91 GLU A O 1
ATOM 737 N N . VAL A 1 92 ? -3.454 8.383 1.261 1.00 95.06 92 VAL A N 1
ATOM 738 C CA . VAL A 1 92 ? -2.080 8.341 0.748 1.00 95.06 92 VAL A CA 1
ATOM 739 C C . VAL A 1 92 ? -1.340 9.606 1.143 1.00 95.06 92 VAL A C 1
ATOM 741 O O . VAL A 1 92 ? -1.768 10.711 0.817 1.00 95.06 92 VAL A O 1
ATOM 744 N N . GLU A 1 93 ? -0.177 9.426 1.758 1.00 93.38 93 GLU A N 1
ATOM 745 C CA . GLU A 1 93 ? 0.776 10.489 2.036 1.00 93.38 93 GLU A CA 1
ATOM 746 C C . GLU A 1 93 ? 2.054 10.287 1.221 1.00 93.38 93 GLU A C 1
ATOM 748 O O . GLU A 1 93 ? 2.800 9.319 1.393 1.00 93.38 93 GLU A O 1
ATOM 753 N N . LEU A 1 94 ? 2.315 11.231 0.317 1.00 89.31 94 LEU A N 1
ATOM 754 C CA . LEU A 1 94 ? 3.524 11.260 -0.499 1.00 89.31 94 LEU A CA 1
ATOM 755 C C . LEU A 1 94 ? 4.502 12.289 0.071 1.00 89.31 94 LEU A C 1
ATOM 757 O O . LEU A 1 94 ? 4.230 13.490 0.028 1.00 89.31 94 LEU A O 1
ATOM 761 N N . LYS A 1 95 ? 5.677 11.844 0.534 1.00 78.88 95 LYS A N 1
ATOM 762 C CA . LYS A 1 95 ? 6.681 12.727 1.160 1.00 78.88 95 LYS A CA 1
ATOM 763 C C . LYS A 1 95 ? 7.154 13.846 0.226 1.00 78.88 95 LYS A C 1
ATOM 765 O O . LYS A 1 95 ? 7.390 14.962 0.675 1.00 78.88 95 LYS A O 1
ATOM 770 N N . ASN A 1 96 ? 7.286 13.562 -1.071 1.00 61.91 96 ASN A N 1
ATOM 771 C CA . ASN A 1 96 ? 7.837 14.510 -2.045 1.00 61.91 96 ASN A CA 1
ATOM 772 C C . ASN A 1 96 ? 6.806 15.129 -3.003 1.00 61.91 96 ASN A C 1
ATOM 774 O O . ASN A 1 96 ? 7.188 15.981 -3.804 1.00 61.91 96 ASN A O 1
ATOM 778 N N . ALA A 1 97 ? 5.515 14.778 -2.925 1.00 53.25 97 ALA A N 1
ATOM 779 C CA . ALA A 1 97 ? 4.515 15.361 -3.832 1.00 53.25 97 ALA A CA 1
ATOM 780 C C . ALA A 1 97 ? 4.337 16.877 -3.626 1.00 53.25 97 ALA A C 1
ATOM 782 O O . ALA A 1 97 ? 4.015 17.594 -4.566 1.00 53.25 97 ALA A O 1
ATOM 783 N N . TRP A 1 98 ? 4.625 17.387 -2.424 1.00 39.25 98 TRP A N 1
ATOM 784 C CA . TRP A 1 98 ? 4.471 18.803 -2.076 1.00 39.25 98 TRP A CA 1
ATOM 785 C C . TRP A 1 98 ? 5.6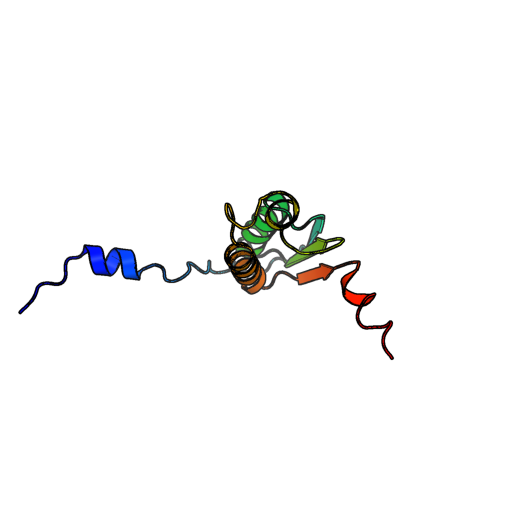48 19.705 -2.475 1.00 39.25 98 TRP A C 1
ATOM 787 O O . TRP A 1 98 ? 5.490 20.924 -2.500 1.00 39.25 98 TRP A O 1
ATOM 797 N N . ARG A 1 99 ? 6.824 19.152 -2.811 1.00 36.16 99 ARG A N 1
ATOM 798 C CA . ARG A 1 99 ? 8.031 19.967 -3.062 1.00 36.16 99 ARG A CA 1
ATOM 799 C C . ARG A 1 99 ? 8.192 20.426 -4.513 1.00 36.16 99 ARG A C 1
ATOM 801 O O . ARG A 1 99 ? 9.077 21.217 -4.790 1.00 36.16 99 ARG A O 1
ATOM 808 N N . ILE A 1 100 ? 7.348 19.944 -5.425 1.00 45.22 100 ILE A N 1
ATOM 809 C CA . ILE A 1 100 ? 7.413 20.286 -6.858 1.00 45.22 100 ILE A CA 1
ATOM 810 C C . ILE A 1 100 ? 6.398 21.391 -7.207 1.00 45.22 100 ILE A C 1
ATOM 812 O O . ILE A 1 100 ? 6.672 22.231 -8.054 1.00 45.22 100 ILE A O 1
ATOM 816 N N . TRP A 1 101 ? 5.266 21.460 -6.499 1.00 31.98 101 TRP A N 1
ATOM 817 C CA . TRP A 1 101 ? 4.205 22.445 -6.760 1.00 31.98 101 TRP A CA 1
ATOM 818 C C . TRP A 1 101 ? 4.358 23.766 -5.987 1.00 31.98 101 TRP A C 1
ATOM 820 O O . TRP A 1 101 ? 3.725 24.751 -6.347 1.00 31.98 101 TRP A O 1
ATOM 830 N N . LYS A 1 102 ? 5.204 23.816 -4.946 1.00 33.97 102 LYS A N 1
ATOM 831 C CA . LYS A 1 102 ? 5.477 25.035 -4.153 1.00 33.97 102 LYS A CA 1
ATOM 832 C C . LYS A 1 102 ? 6.722 25.824 -4.584 1.00 33.97 102 LYS A C 1
ATOM 834 O O . LYS A 1 102 ? 7.024 26.833 -3.967 1.00 33.97 102 LYS A O 1
ATOM 839 N N . THR A 1 103 ? 7.462 25.368 -5.595 1.00 41.59 103 THR A N 1
ATOM 840 C CA . THR A 1 103 ? 8.722 26.009 -6.041 1.00 41.59 103 THR A CA 1
ATOM 841 C C . THR A 1 103 ? 8.552 26.817 -7.334 1.00 41.59 103 THR A C 1
ATOM 843 O O . THR A 1 103 ? 9.523 27.318 -7.884 1.00 41.59 103 THR A O 1
ATOM 846 N N . PHE A 1 104 ? 7.316 26.972 -7.809 1.00 39.75 104 PHE A N 1
ATOM 847 C CA . PHE A 1 104 ? 6.981 27.752 -9.000 1.00 39.75 104 PHE A CA 1
ATOM 848 C C . PHE A 1 104 ? 5.879 28.785 -8.729 1.00 39.75 104 PHE A C 1
ATOM 850 O O . PHE A 1 104 ? 4.995 28.913 -9.557 1.00 39.75 104 PHE A O 1
ATOM 857 N N . TRP A 1 105 ? 5.911 29.484 -7.590 1.00 40.03 105 TRP A N 1
ATOM 858 C CA . TRP A 1 105 ? 5.273 30.794 -7.358 1.00 40.03 105 TRP A CA 1
ATOM 859 C C . TRP A 1 105 ? 6.007 31.498 -6.218 1.00 40.03 105 TRP A C 1
ATOM 861 O O . TRP A 1 105 ? 6.266 30.817 -5.198 1.00 40.03 105 TRP A O 1
#

Organism: NCBI:txid2052148